Protein AF-A0A959NPG3-F1 (afdb_monomer_lite)

pLDDT: mean 85.74, std 15.05, range [49.91, 98.19]

Foldseek 3Di:
DVVVVVVVVVVVVVVVPPDPFPFDFDKAWDDDDQKIKIWTTDRVQKIWIAMDGDLDTDIWIFGWDDDPQKIATPDRCPPSVPPDDRMWGHDPRHTHD

Sequence (97 aa):
MKATKTIVILILLTSCTLKSGQTFKKSFQGWWAMTNWIFDFNKDGVYKRTSDGHYGNTVVKGNYIIKGDTIILLNGYENTDGTINKTYLLDKDSMLI

Radius of gyration: 19.13 Å; chains: 1; bounding box: 53×22×51 Å

Secondary structure (DSSP, 8-state):
-HHHHHHHHHHHHHHTSSSS-----EEEEEEETTEEEEEEE-TTSEEEEEEEETT---EEEEEEEEETTEEEE-SS-TTSTTSS-SEEEEETTEEE-

Structure (mmCIF, N/CA/C/O backbone):
data_AF-A0A959NPG3-F1
#
_entry.id   AF-A0A959NPG3-F1
#
loop_
_atom_site.group_PDB
_atom_site.id
_atom_site.type_symbol
_atom_site.label_atom_id
_atom_site.label_alt_id
_atom_site.label_comp_id
_atom_site.label_asym_id
_atom_site.label_entity_id
_atom_site.label_seq_id
_atom_site.pdbx_PDB_ins_code
_atom_site.Cartn_x
_atom_site.Cartn_y
_atom_site.Cartn_z
_atom_site.occupancy
_atom_site.B_iso_or_equiv
_atom_site.auth_seq_id
_atom_site.auth_comp_id
_atom_site.auth_asym_id
_atom_site.auth_atom_id
_atom_site.pdbx_PDB_model_num
ATOM 1 N N . MET A 1 1 ? -39.110 5.802 36.194 1.00 55.62 1 MET A N 1
ATOM 2 C CA . MET A 1 1 ? -38.541 6.790 35.240 1.00 55.62 1 MET A CA 1
ATOM 3 C C . MET A 1 1 ? -37.013 6.945 35.272 1.00 55.62 1 MET A C 1
ATOM 5 O O . MET A 1 1 ? -36.476 7.390 34.266 1.00 55.62 1 MET A O 1
ATOM 9 N N . LYS A 1 2 ? -36.283 6.608 36.354 1.00 55.69 2 LYS A N 1
ATOM 10 C CA . LYS A 1 2 ? -34.803 6.721 36.371 1.00 55.69 2 LYS A CA 1
ATOM 11 C C . LYS A 1 2 ? -34.096 5.627 35.550 1.00 55.69 2 LYS A C 1
ATOM 13 O O . LYS A 1 2 ? -33.235 5.953 34.745 1.00 55.69 2 LYS A O 1
ATOM 18 N N . ALA A 1 3 ? -34.532 4.370 35.668 1.00 56.81 3 ALA A N 1
ATOM 19 C CA . ALA A 1 3 ? -33.934 3.233 34.954 1.00 56.81 3 ALA A CA 1
ATOM 20 C C . ALA A 1 3 ? -34.012 3.354 33.419 1.00 56.81 3 ALA A C 1
ATOM 22 O O . ALA A 1 3 ? -33.065 3.018 32.717 1.00 56.81 3 ALA A O 1
ATOM 23 N N . THR A 1 4 ? -35.108 3.908 32.893 1.00 59.28 4 THR A N 1
ATOM 24 C CA . THR A 1 4 ? -35.324 4.068 31.447 1.00 59.28 4 THR A CA 1
ATOM 25 C C . THR A 1 4 ? -34.334 5.054 30.819 1.00 59.28 4 THR A C 1
ATOM 27 O O . THR A 1 4 ? -33.839 4.807 29.726 1.00 59.28 4 THR A O 1
ATOM 30 N N . LYS A 1 5 ? -33.978 6.140 31.527 1.00 59.53 5 LYS A N 1
ATOM 31 C CA . LYS A 1 5 ? -32.960 7.099 31.062 1.00 59.53 5 LYS A CA 1
ATOM 32 C C . LYS A 1 5 ? -31.558 6.482 31.053 1.00 59.53 5 LYS A C 1
ATOM 34 O O . LYS A 1 5 ? -30.803 6.718 30.118 1.00 59.53 5 LYS A O 1
ATOM 39 N N . THR A 1 6 ? -31.229 5.661 32.051 1.00 61.72 6 THR A N 1
ATOM 40 C CA . THR A 1 6 ? -29.927 4.979 32.144 1.00 61.72 6 THR A CA 1
ATOM 41 C C . THR A 1 6 ? -29.728 3.955 31.022 1.00 61.72 6 THR A C 1
ATOM 43 O O . THR A 1 6 ? -28.647 3.894 30.446 1.00 61.72 6 THR A O 1
ATOM 46 N N . ILE A 1 7 ? -30.772 3.202 30.658 1.00 68.94 7 ILE A N 1
ATOM 47 C CA . ILE A 1 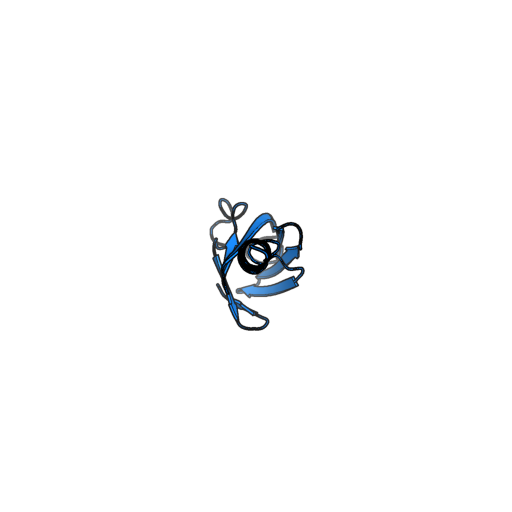7 ? -30.713 2.210 29.570 1.00 68.94 7 ILE A CA 1
ATOM 48 C C . ILE A 1 7 ? -30.505 2.889 28.207 1.00 68.94 7 ILE A C 1
ATOM 50 O O . ILE A 1 7 ? -29.681 2.437 27.417 1.00 68.94 7 ILE A O 1
ATOM 54 N N . VAL A 1 8 ? -31.187 4.010 27.946 1.00 71.50 8 VAL A N 1
ATOM 55 C CA . VAL A 1 8 ? -31.026 4.767 26.689 1.00 71.50 8 VAL A CA 1
ATOM 56 C C . VAL A 1 8 ? -29.612 5.341 26.555 1.00 71.50 8 VAL A C 1
ATOM 58 O O . VAL A 1 8 ? -29.027 5.279 25.478 1.00 71.50 8 VAL A O 1
ATOM 61 N N . ILE A 1 9 ? -29.032 5.843 27.650 1.00 67.25 9 ILE A N 1
ATOM 62 C CA . ILE A 1 9 ? -27.650 6.345 27.674 1.00 67.25 9 ILE A CA 1
ATOM 63 C C . ILE A 1 9 ? -26.656 5.214 27.373 1.00 67.25 9 ILE A C 1
ATOM 65 O O . ILE A 1 9 ? -25.755 5.404 26.559 1.00 67.25 9 ILE A O 1
ATOM 69 N N . LEU A 1 10 ? -26.850 4.026 27.956 1.00 63.34 10 LEU A N 1
ATOM 70 C CA . LEU A 1 10 ? -25.974 2.873 27.729 1.00 63.34 10 LEU A CA 1
ATOM 71 C C . LEU A 1 10 ? -25.980 2.421 26.257 1.00 63.34 10 LEU A C 1
ATOM 73 O O . LEU A 1 10 ? -24.915 2.182 25.695 1.00 63.34 10 LEU A O 1
ATOM 77 N N . ILE A 1 11 ? -27.158 2.392 25.619 1.00 67.12 11 ILE A N 1
ATOM 78 C CA . ILE A 1 11 ? -27.312 2.052 24.193 1.00 67.12 11 ILE A CA 1
ATOM 79 C C . ILE A 1 11 ? -26.601 3.086 23.301 1.00 67.12 11 ILE A C 1
ATOM 81 O O . ILE A 1 11 ? -25.889 2.712 22.365 1.00 67.12 11 ILE A O 1
ATOM 85 N N . LEU A 1 12 ? -26.722 4.379 23.622 1.00 62.03 12 LEU A N 1
ATOM 86 C CA . LEU A 1 12 ? -26.078 5.465 22.874 1.00 62.03 12 LEU A CA 1
ATOM 87 C C . LEU A 1 12 ? -24.539 5.422 22.987 1.00 62.03 12 LEU A C 1
ATOM 89 O O . LEU A 1 12 ? -23.831 5.615 21.998 1.00 62.03 12 LEU A O 1
ATOM 93 N N . LEU A 1 13 ? -24.013 5.113 24.178 1.00 61.03 13 LEU A N 1
ATOM 94 C CA . LEU A 1 13 ? -22.574 4.954 24.422 1.00 61.03 13 LEU A CA 1
ATOM 95 C C . LEU A 1 13 ? -21.994 3.736 23.691 1.00 61.03 13 LEU A C 1
ATOM 97 O O . LEU A 1 13 ? -20.902 3.838 23.134 1.00 61.03 13 LEU A O 1
ATOM 101 N N . THR A 1 14 ? -22.726 2.618 23.609 1.00 58.12 14 THR A N 1
ATOM 102 C CA . THR A 1 14 ? -22.287 1.441 22.836 1.00 58.12 14 THR A CA 1
ATOM 103 C C . THR A 1 14 ? -22.282 1.665 21.324 1.00 58.12 14 THR A C 1
ATOM 105 O O . THR A 1 14 ? -21.479 1.053 20.627 1.00 58.12 14 THR A O 1
ATOM 108 N N . SER A 1 15 ? -23.117 2.565 20.791 1.00 56.22 15 SER A N 1
ATOM 109 C CA . SER A 1 15 ? -23.073 2.909 19.362 1.00 56.22 15 SER A CA 1
ATOM 110 C C . SER A 1 15 ? -21.903 3.822 18.974 1.00 56.22 15 SER A C 1
ATOM 112 O O . SER A 1 15 ? -21.533 3.859 17.803 1.00 56.22 15 SER A O 1
ATOM 114 N N . CYS A 1 16 ? -21.289 4.522 19.935 1.00 51.41 16 CYS A N 1
ATOM 115 C CA . CYS A 1 16 ? -20.174 5.441 19.679 1.00 51.41 16 CYS A CA 1
ATOM 116 C C . CYS A 1 16 ? -18.786 4.775 19.670 1.00 51.41 16 CYS A C 1
ATOM 118 O O . CYS A 1 16 ? -17.811 5.433 19.315 1.00 51.41 16 CYS A O 1
ATOM 120 N N . THR A 1 17 ? -18.658 3.496 20.039 1.00 50.91 17 THR A N 1
ATOM 121 C CA . THR A 1 17 ? -17.347 2.814 20.099 1.00 50.91 17 THR A CA 1
ATOM 122 C C . THR A 1 17 ? -16.951 2.099 18.809 1.00 50.91 17 THR A C 1
ATOM 124 O O . THR A 1 17 ? -15.828 1.613 18.693 1.00 50.91 17 THR A O 1
ATOM 127 N N . LEU A 1 18 ? -17.826 2.056 17.805 1.00 52.19 18 LEU A N 1
ATOM 128 C CA . LEU A 1 18 ? -17.546 1.418 16.524 1.00 52.19 18 LEU A CA 1
ATOM 129 C C . LEU A 1 18 ? -17.453 2.502 15.449 1.00 52.19 18 LEU A C 1
ATOM 131 O O . LEU A 1 18 ? -18.428 3.209 15.225 1.00 52.19 18 LEU A O 1
ATOM 135 N N . LYS A 1 19 ? -16.312 2.558 14.745 1.00 49.91 19 LYS A N 1
ATOM 136 C CA . LYS A 1 19 ? -16.038 3.256 13.459 1.00 49.91 19 LYS A CA 1
ATOM 137 C C . LYS A 1 19 ? -15.030 4.410 13.461 1.00 49.91 19 LYS A C 1
ATOM 139 O O . LYS A 1 19 ? -14.753 4.938 12.388 1.00 49.91 19 LYS A O 1
ATOM 144 N N . SER A 1 20 ? -14.375 4.716 14.574 1.00 50.28 20 SER A N 1
ATOM 145 C CA . SER A 1 20 ? -13.226 5.633 14.554 1.00 50.28 20 SER A CA 1
ATOM 146 C C . SER A 1 20 ? -11.912 4.846 14.565 1.00 50.28 20 SER A C 1
ATOM 148 O O . SER A 1 20 ? -11.458 4.423 15.622 1.00 50.28 20 SER A O 1
ATOM 150 N N . GLY A 1 21 ? -11.294 4.652 13.392 1.00 56.47 21 GLY A N 1
ATOM 151 C CA . GLY A 1 21 ? -9.834 4.483 13.315 1.00 56.47 21 GLY A CA 1
ATOM 152 C C . GLY A 1 21 ? -9.244 3.098 13.023 1.00 56.47 21 GLY A C 1
ATOM 153 O O . GLY A 1 21 ? -8.215 2.771 13.607 1.00 56.47 21 GLY A O 1
ATOM 154 N N . GLN A 1 22 ? -9.784 2.296 12.097 1.00 76.25 22 GLN A N 1
ATOM 155 C CA . GLN A 1 22 ? -9.016 1.147 11.574 1.00 76.25 22 GLN A CA 1
ATOM 156 C C . GLN A 1 22 ? -8.014 1.609 10.504 1.00 76.25 22 GLN A C 1
ATOM 158 O O . GLN A 1 22 ? -8.114 1.271 9.332 1.00 76.25 22 GLN A O 1
ATOM 163 N N . THR A 1 23 ? -7.061 2.435 10.911 1.00 90.31 23 THR A N 1
ATOM 164 C CA . THR A 1 23 ? -5.872 2.803 10.133 1.00 90.31 23 THR A CA 1
ATOM 165 C C . THR A 1 23 ? -4.671 2.605 11.040 1.00 90.31 23 THR A C 1
ATOM 167 O O . THR A 1 23 ? -4.761 2.861 12.243 1.00 90.31 23 THR A O 1
ATOM 170 N N . PHE A 1 24 ? -3.532 2.196 10.497 1.00 93.06 24 PHE A N 1
ATOM 171 C CA . PHE A 1 24 ? -2.323 1.980 11.285 1.00 93.06 24 PHE A CA 1
ATOM 172 C C . PHE A 1 24 ? -1.125 2.687 10.666 1.00 93.06 24 PHE A C 1
ATOM 174 O O . PHE A 1 24 ? -1.132 3.073 9.501 1.00 93.06 24 PHE A O 1
ATOM 181 N N . LYS A 1 25 ? -0.070 2.842 11.470 1.00 95.50 25 LYS A N 1
ATOM 182 C CA . LYS A 1 25 ? 1.258 3.170 10.961 1.00 95.50 25 LYS A CA 1
ATOM 183 C C . LYS A 1 25 ? 2.093 1.895 10.951 1.00 95.50 25 LYS A C 1
ATOM 185 O O . LYS A 1 25 ? 2.467 1.426 12.022 1.00 95.50 25 LYS A O 1
ATOM 190 N N . LYS A 1 26 ? 2.336 1.329 9.771 1.00 95.25 26 LYS A N 1
ATOM 191 C CA . LYS A 1 26 ? 3.134 0.108 9.574 1.00 95.25 26 LYS A CA 1
ATOM 192 C C . LYS A 1 26 ? 3.700 0.124 8.162 1.00 95.25 26 LYS A C 1
ATOM 194 O O . LYS A 1 26 ? 3.043 0.620 7.247 1.00 95.25 26 LYS A O 1
ATOM 199 N N . SER A 1 27 ? 4.893 -0.429 8.013 1.00 96.50 27 SER A N 1
ATOM 200 C CA . SER A 1 27 ? 5.543 -0.600 6.721 1.00 96.50 27 SER A CA 1
ATOM 201 C C . SER A 1 27 ? 5.693 -2.086 6.437 1.00 96.50 27 SER A C 1
ATOM 203 O O . SER A 1 27 ? 6.075 -2.848 7.325 1.00 96.50 27 SER A O 1
ATOM 205 N N . PHE A 1 28 ? 5.400 -2.485 5.206 1.00 95.94 28 PHE A N 1
ATOM 206 C CA . PHE A 1 28 ? 5.656 -3.831 4.707 1.00 95.94 28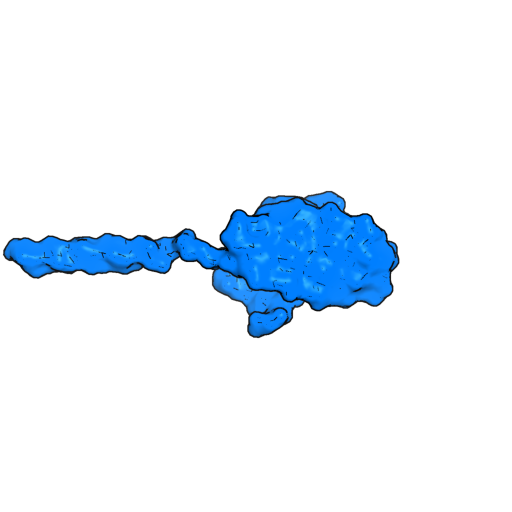 PHE A CA 1
ATOM 207 C C . PHE A 1 28 ? 6.707 -3.756 3.615 1.00 95.94 28 PHE A C 1
ATO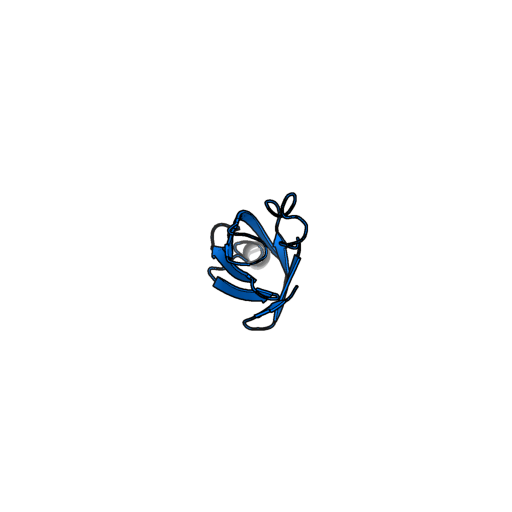M 209 O O . PHE A 1 28 ? 6.688 -2.842 2.793 1.00 95.94 28 PHE A O 1
ATOM 216 N N . GLN A 1 29 ? 7.615 -4.720 3.602 1.00 94.94 29 GLN A N 1
ATOM 217 C CA . GLN A 1 29 ? 8.618 -4.848 2.561 1.00 94.94 29 GLN A CA 1
ATOM 218 C C . GLN A 1 29 ? 8.469 -6.213 1.910 1.00 94.94 29 GLN A C 1
ATOM 220 O O . GLN A 1 29 ? 8.231 -7.209 2.593 1.00 94.94 29 GLN A O 1
ATOM 225 N N . GLY A 1 30 ? 8.639 -6.260 0.597 1.00 91.69 30 GLY A N 1
ATOM 226 C CA . GLY A 1 30 ? 8.635 -7.511 -0.130 1.00 91.69 30 GLY A CA 1
ATOM 227 C C . GLY A 1 30 ? 9.439 -7.428 -1.409 1.00 91.69 30 GLY A C 1
ATOM 228 O O . GLY A 1 30 ? 9.875 -6.362 -1.844 1.00 91.69 30 GLY A O 1
ATOM 229 N N . TRP A 1 31 ? 9.641 -8.600 -1.992 1.00 91.31 31 TRP A N 1
ATOM 230 C CA . TRP A 1 31 ? 10.458 -8.785 -3.176 1.00 91.31 31 TRP A CA 1
ATOM 231 C C . TRP A 1 31 ? 9.675 -9.596 -4.190 1.00 91.31 31 TRP A C 1
ATOM 233 O O . TRP A 1 31 ? 9.048 -10.597 -3.845 1.00 91.31 31 TRP A O 1
ATOM 243 N N . TRP A 1 32 ? 9.737 -9.180 -5.448 1.00 87.31 32 TRP A N 1
ATOM 244 C CA . TRP A 1 32 ? 9.305 -10.014 -6.558 1.00 87.31 32 TRP A CA 1
ATOM 245 C C . TRP A 1 32 ? 10.339 -9.939 -7.674 1.00 87.31 32 TRP A C 1
ATOM 247 O O . TRP A 1 32 ? 10.644 -8.860 -8.188 1.00 87.31 32 TRP A O 1
ATOM 257 N N . ALA A 1 33 ? 10.913 -11.097 -8.012 1.00 87.44 33 ALA A N 1
ATOM 258 C CA . ALA A 1 33 ? 12.089 -11.194 -8.871 1.00 87.44 33 ALA A CA 1
ATOM 259 C C . ALA A 1 33 ? 13.200 -10.233 -8.391 1.00 87.44 33 ALA A C 1
ATOM 261 O O . ALA A 1 33 ? 13.560 -10.244 -7.217 1.00 87.44 33 ALA A O 1
ATOM 262 N N . MET A 1 34 ? 13.721 -9.385 -9.281 1.00 92.44 34 MET A N 1
ATOM 263 C CA . MET A 1 34 ? 14.749 -8.380 -8.977 1.00 92.44 34 MET A CA 1
ATOM 264 C C . MET A 1 34 ? 14.160 -7.014 -8.586 1.00 92.44 34 MET A C 1
ATOM 266 O O . MET A 1 34 ? 14.781 -5.989 -8.843 1.00 92.44 34 MET A O 1
ATOM 270 N N . THR A 1 35 ? 12.940 -6.973 -8.042 1.00 92.56 35 THR A N 1
ATOM 271 C CA . THR A 1 35 ? 12.300 -5.727 -7.590 1.00 92.56 35 THR A CA 1
ATOM 272 C C . THR A 1 35 ? 11.993 -5.798 -6.102 1.00 92.56 35 THR A C 1
ATOM 274 O O . THR A 1 35 ? 11.227 -6.660 -5.668 1.00 92.56 35 THR A O 1
ATOM 277 N N . ASN A 1 36 ? 12.551 -4.864 -5.336 1.00 94.94 36 ASN A N 1
ATOM 278 C CA . ASN A 1 36 ? 12.174 -4.614 -3.949 1.00 94.94 36 ASN A CA 1
ATOM 279 C C . ASN A 1 36 ? 11.043 -3.592 -3.915 1.00 94.94 36 ASN A C 1
ATOM 281 O O . ASN A 1 36 ? 11.064 -2.614 -4.664 1.00 94.94 36 ASN A O 1
ATOM 285 N N . TRP A 1 37 ? 10.090 -3.761 -3.010 1.00 94.56 37 TRP A N 1
ATOM 286 C CA . TRP A 1 37 ? 9.093 -2.741 -2.736 1.00 94.56 37 TRP A CA 1
ATOM 287 C C . TRP A 1 37 ? 8.902 -2.531 -1.240 1.00 94.56 37 TRP A C 1
ATOM 289 O O . TRP A 1 37 ? 9.008 -3.455 -0.439 1.00 94.56 37 TRP A O 1
ATOM 299 N N . ILE A 1 38 ? 8.605 -1.285 -0.880 1.00 96.56 38 ILE A N 1
ATOM 300 C CA . ILE A 1 38 ? 8.255 -0.853 0.471 1.00 96.56 38 ILE A CA 1
ATOM 301 C C . ILE A 1 38 ? 6.884 -0.197 0.402 1.00 96.56 38 ILE A C 1
ATOM 303 O O . ILE A 1 38 ? 6.628 0.641 -0.466 1.00 96.56 38 ILE A O 1
ATOM 307 N N . PHE A 1 39 ? 6.014 -0.579 1.323 1.00 96.62 39 PHE A N 1
ATOM 308 C CA . PHE A 1 39 ? 4.633 -0.144 1.390 1.00 96.62 39 PHE A CA 1
ATOM 309 C C . PHE A 1 39 ? 4.358 0.450 2.766 1.00 96.62 39 PHE A C 1
ATOM 311 O O . PHE A 1 39 ? 4.206 -0.266 3.754 1.00 96.62 39 PHE A O 1
ATOM 318 N N . ASP A 1 40 ? 4.345 1.776 2.821 1.00 97.94 40 ASP A N 1
ATOM 319 C CA . ASP A 1 40 ? 4.133 2.554 4.032 1.00 97.94 40 ASP A CA 1
ATOM 320 C C . ASP A 1 40 ? 2.651 2.894 4.172 1.00 97.94 40 ASP A C 1
ATOM 322 O O . ASP A 1 40 ? 2.095 3.578 3.312 1.00 97.94 40 ASP A O 1
ATOM 326 N N . PHE A 1 41 ? 2.031 2.492 5.277 1.00 97.06 41 PHE A N 1
ATOM 327 C CA . PHE A 1 41 ? 0.687 2.913 5.668 1.00 97.06 41 PHE A CA 1
ATOM 328 C C . PHE A 1 41 ? 0.766 3.892 6.837 1.00 97.06 41 PHE A C 1
ATOM 330 O O . PHE A 1 41 ? 1.587 3.721 7.743 1.00 97.06 41 PHE A O 1
ATOM 337 N N . ASN A 1 42 ? -0.094 4.910 6.832 1.00 96.62 42 ASN A N 1
ATOM 338 C CA . ASN A 1 42 ? -0.155 5.939 7.867 1.00 96.62 42 ASN A CA 1
ATOM 339 C C . ASN A 1 42 ? -1.528 5.989 8.555 1.00 96.62 42 ASN A C 1
ATOM 341 O O . ASN A 1 42 ? -2.543 5.535 8.023 1.00 96.62 42 ASN A O 1
ATOM 345 N N . LYS A 1 43 ? -1.559 6.575 9.761 1.00 95.06 43 LYS A N 1
ATOM 346 C CA . LYS A 1 43 ? -2.778 6.725 10.582 1.00 95.06 43 LYS A CA 1
ATOM 347 C C . LYS A 1 43 ? -3.805 7.710 10.006 1.00 95.06 43 LYS A C 1
ATOM 349 O O . LYS A 1 43 ? -4.914 7.776 10.512 1.00 95.06 43 LYS A O 1
ATOM 354 N N . ASP A 1 44 ? -3.441 8.488 8.996 1.00 94.88 44 ASP A N 1
ATOM 355 C CA . ASP A 1 44 ? -4.334 9.406 8.280 1.00 94.88 44 ASP A CA 1
ATOM 356 C C . ASP A 1 44 ? -5.066 8.728 7.106 1.00 94.88 44 ASP A C 1
ATOM 358 O O . ASP A 1 44 ? -5.823 9.382 6.395 1.00 94.88 44 ASP A O 1
ATOM 362 N N . GLY A 1 45 ? -4.864 7.420 6.903 1.00 95.75 45 GLY A N 1
ATOM 363 C CA . GLY A 1 45 ? -5.488 6.676 5.809 1.00 95.75 45 GLY A CA 1
ATOM 364 C C . GLY A 1 45 ? -4.764 6.824 4.471 1.00 95.75 45 GLY A C 1
ATOM 365 O O . GLY A 1 45 ? -5.305 6.410 3.448 1.00 95.75 45 GLY A O 1
ATOM 366 N N . VAL A 1 46 ? -3.544 7.371 4.461 1.00 97.38 46 VAL A N 1
ATOM 367 C CA . VAL A 1 46 ? -2.702 7.479 3.263 1.00 97.38 46 VAL A CA 1
ATOM 368 C C . VAL A 1 46 ? -1.667 6.356 3.238 1.00 97.38 46 VAL A C 1
ATOM 370 O O . VAL A 1 46 ? -1.037 6.047 4.255 1.00 97.38 46 VAL A O 1
ATOM 373 N N . TYR A 1 47 ? -1.453 5.772 2.061 1.00 97.88 47 TYR A N 1
ATOM 374 C CA . TYR A 1 47 ? -0.356 4.846 1.800 1.00 97.88 47 TYR A CA 1
ATOM 375 C C . TYR A 1 47 ? 0.636 5.413 0.777 1.00 97.88 47 TYR A C 1
ATOM 377 O O . TYR A 1 47 ? 0.310 6.283 -0.039 1.00 97.88 47 TYR A O 1
ATOM 385 N N . LYS A 1 48 ? 1.862 4.892 0.804 1.00 98.19 48 LYS A N 1
ATOM 386 C CA . LYS A 1 48 ? 2.897 5.150 -0.198 1.00 98.19 48 LYS A CA 1
ATOM 387 C C . LYS A 1 48 ? 3.637 3.856 -0.522 1.00 98.19 48 LYS A C 1
ATOM 389 O O . LYS A 1 48 ? 4.137 3.186 0.376 1.00 98.19 48 LYS A O 1
ATOM 394 N N . ARG A 1 49 ? 3.749 3.546 -1.809 1.00 96.38 49 ARG A N 1
ATOM 395 C CA . ARG A 1 49 ? 4.559 2.458 -2.358 1.00 96.38 49 ARG A CA 1
ATOM 396 C C . ARG A 1 49 ? 5.801 3.021 -3.002 1.00 96.38 49 ARG A C 1
ATOM 398 O O . ARG A 1 49 ? 5.680 3.854 -3.893 1.00 96.38 49 ARG A O 1
ATOM 405 N N . THR A 1 50 ? 6.956 2.506 -2.624 1.00 97.06 50 THR A N 1
ATOM 406 C CA . THR A 1 50 ? 8.198 2.711 -3.369 1.00 97.06 50 THR A CA 1
ATOM 407 C C . THR A 1 50 ? 8.646 1.369 -3.927 1.00 97.06 50 THR A C 1
ATOM 409 O O . THR A 1 50 ? 8.651 0.391 -3.183 1.00 97.06 50 THR A O 1
ATOM 412 N N . SER A 1 51 ? 9.008 1.302 -5.207 1.00 95.19 51 SER A N 1
ATOM 413 C CA . SER A 1 51 ? 9.753 0.168 -5.768 1.00 95.19 51 SER A CA 1
ATOM 414 C C . SER A 1 51 ? 11.102 0.590 -6.291 1.00 95.19 51 SER A C 1
ATOM 416 O O . SER A 1 51 ? 11.266 1.732 -6.713 1.00 95.19 51 SER A O 1
ATOM 418 N N . ASP A 1 52 ? 12.023 -0.362 -6.302 1.00 95.56 52 ASP A N 1
ATOM 419 C CA . ASP A 1 52 ? 13.313 -0.249 -6.962 1.00 95.56 52 ASP A CA 1
ATOM 420 C C . ASP A 1 52 ? 13.665 -1.587 -7.627 1.00 95.56 52 ASP A C 1
ATOM 422 O O . ASP A 1 52 ? 13.427 -2.648 -7.036 1.00 95.56 52 ASP A O 1
ATOM 426 N N . GLY A 1 53 ? 14.177 -1.541 -8.861 1.00 93.81 53 GLY A N 1
ATOM 427 C CA . GLY A 1 53 ? 14.651 -2.722 -9.589 1.00 93.81 53 GLY A CA 1
ATOM 428 C C . GLY A 1 53 ? 14.016 -2.939 -10.965 1.00 93.81 53 GLY A C 1
ATOM 429 O O . GLY A 1 53 ? 13.717 -1.991 -11.688 1.00 93.81 53 GLY A O 1
ATOM 430 N N . HIS A 1 54 ? 13.846 -4.207 -11.357 1.00 88.88 54 HIS A N 1
ATOM 431 C CA . HIS A 1 54 ? 13.460 -4.599 -12.725 1.00 88.88 54 HIS A CA 1
ATOM 432 C C . HIS A 1 54 ? 12.130 -3.994 -13.211 1.00 88.88 54 HIS A C 1
ATOM 434 O O . HIS A 1 54 ? 12.036 -3.590 -14.365 1.00 88.88 54 HIS A O 1
ATOM 440 N N . TYR A 1 55 ? 11.130 -3.878 -12.332 1.00 81.56 55 TYR A N 1
ATOM 441 C CA . TYR A 1 55 ? 9.845 -3.227 -12.635 1.00 81.56 55 TYR A CA 1
ATOM 442 C C . TYR A 1 55 ? 9.879 -1.694 -12.474 1.00 81.56 55 TYR A C 1
ATOM 444 O O . TYR A 1 55 ? 8.837 -1.043 -12.432 1.00 81.56 55 TYR A O 1
ATOM 452 N N . GLY A 1 56 ? 11.074 -1.109 -12.390 1.00 80.06 56 GLY A N 1
ATOM 453 C CA . GLY A 1 56 ? 11.297 0.328 -12.360 1.00 80.06 56 GLY A CA 1
ATOM 454 C C . GLY A 1 56 ? 11.232 0.963 -10.971 1.00 80.06 56 GLY A C 1
ATOM 455 O O . GLY A 1 56 ? 10.726 0.403 -9.989 1.00 80.06 56 GLY A O 1
ATOM 456 N N . ASN A 1 57 ? 11.741 2.193 -10.924 1.00 92.56 57 ASN A N 1
ATOM 457 C CA . ASN A 1 57 ? 11.839 3.005 -9.718 1.00 92.56 57 ASN A CA 1
ATOM 458 C C . ASN A 1 57 ? 10.600 3.889 -9.607 1.00 92.56 57 ASN A C 1
ATOM 460 O O . ASN A 1 57 ? 10.567 5.005 -10.127 1.00 92.56 57 ASN A O 1
ATOM 464 N N . THR A 1 58 ? 9.551 3.359 -8.981 1.00 93.88 58 THR A N 1
ATOM 465 C CA . THR A 1 58 ? 8.243 4.022 -8.923 1.00 93.88 58 THR A CA 1
ATOM 466 C C . THR A 1 58 ? 7.914 4.476 -7.512 1.00 93.88 58 THR A C 1
ATOM 468 O O . THR A 1 58 ? 8.267 3.821 -6.529 1.00 93.88 58 THR A O 1
ATOM 471 N N . VAL A 1 59 ? 7.198 5.598 -7.414 1.00 96.38 59 VAL A N 1
ATOM 472 C CA . VAL A 1 59 ? 6.580 6.062 -6.172 1.00 96.38 59 VAL A CA 1
ATOM 473 C C . VAL A 1 59 ? 5.098 6.279 -6.432 1.00 96.38 59 VAL A C 1
ATOM 475 O O . VAL A 1 59 ? 4.720 7.165 -7.192 1.00 96.38 59 VAL A O 1
ATOM 478 N N . VAL A 1 60 ? 4.262 5.485 -5.772 1.00 96.81 60 VAL A N 1
ATOM 479 C CA . VAL A 1 60 ? 2.802 5.562 -5.870 1.00 96.81 60 VAL A CA 1
ATOM 480 C C . VAL A 1 60 ? 2.233 5.955 -4.516 1.00 96.81 60 VAL A C 1
ATOM 482 O O . VAL A 1 60 ? 2.722 5.511 -3.479 1.00 96.81 60 VAL A O 1
ATOM 485 N N . LYS A 1 61 ? 1.209 6.806 -4.506 1.00 98.06 61 LYS A N 1
ATOM 486 C CA . LYS A 1 61 ? 0.509 7.234 -3.293 1.00 98.06 61 LYS A CA 1
ATOM 487 C C . LYS A 1 61 ? -0.988 7.129 -3.505 1.00 98.06 61 LYS A C 1
ATOM 489 O O . LYS A 1 61 ? -1.471 7.344 -4.613 1.00 98.06 61 LYS A O 1
ATOM 494 N N . GLY A 1 62 ? -1.706 6.876 -2.424 1.00 97.88 62 GLY A N 1
ATOM 495 C CA . GLY A 1 62 ? -3.155 6.871 -2.446 1.00 97.88 62 GLY A CA 1
ATOM 496 C C . GLY A 1 62 ? -3.744 6.732 -1.055 1.00 97.88 62 GLY A C 1
ATOM 497 O O . GLY A 1 62 ? -3.036 6.789 -0.051 1.00 97.88 62 GLY A O 1
ATOM 498 N N . ASN A 1 63 ? -5.052 6.535 -1.008 1.00 97.69 63 ASN A N 1
ATOM 499 C CA . 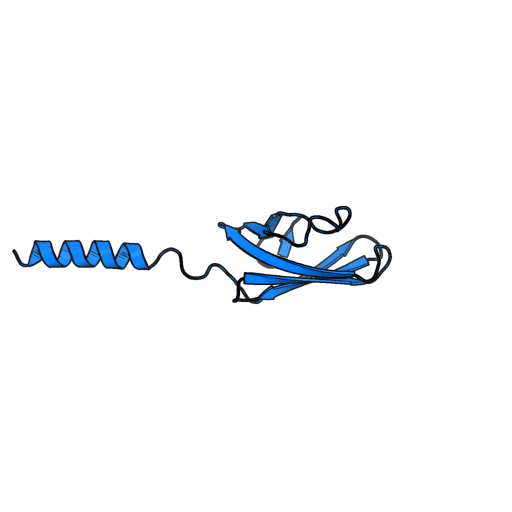ASN A 1 63 ? -5.805 6.347 0.221 1.00 97.69 63 ASN A CA 1
ATOM 500 C C . ASN A 1 63 ? -6.170 4.875 0.404 1.00 97.69 63 ASN A C 1
ATOM 502 O O . ASN A 1 63 ? -6.337 4.144 -0.576 1.00 97.69 63 ASN A O 1
ATOM 506 N N . TYR A 1 64 ? -6.344 4.449 1.650 1.00 97.12 64 TYR A N 1
ATOM 507 C CA . TYR A 1 64 ? -6.756 3.093 1.985 1.00 97.12 64 TYR A CA 1
ATOM 508 C C . TYR A 1 64 ? -7.760 3.070 3.138 1.00 97.12 64 TYR A C 1
ATOM 510 O O . TYR A 1 64 ? -7.897 4.022 3.906 1.00 97.12 64 TYR A O 1
ATOM 518 N N . ILE A 1 65 ? -8.447 1.939 3.264 1.00 95.75 65 ILE A N 1
ATOM 519 C CA . ILE A 1 65 ? -9.248 1.577 4.434 1.00 95.75 65 ILE A CA 1
ATOM 520 C C . ILE A 1 65 ? -8.923 0.147 4.854 1.00 95.75 65 ILE A C 1
ATOM 522 O O . ILE A 1 65 ? -8.424 -0.642 4.050 1.00 95.75 65 ILE A O 1
ATOM 526 N N . ILE A 1 66 ? -9.257 -0.201 6.093 1.00 94.38 66 ILE A N 1
ATOM 527 C CA . ILE A 1 66 ? -9.197 -1.576 6.591 1.00 94.38 66 ILE A CA 1
ATOM 528 C C . ILE A 1 66 ? -10.619 -2.076 6.823 1.00 94.38 66 ILE A C 1
ATOM 530 O O . ILE A 1 66 ? -11.467 -1.360 7.364 1.00 94.38 66 ILE A O 1
ATOM 534 N N . LYS A 1 67 ? -10.881 -3.310 6.395 1.00 93.06 67 LYS A N 1
ATOM 535 C CA . LYS A 1 67 ? -12.099 -4.054 6.709 1.00 93.06 67 LYS A CA 1
ATOM 536 C C . LYS A 1 67 ? -11.703 -5.426 7.240 1.00 93.06 67 LYS A C 1
ATOM 538 O O . LYS A 1 67 ? -11.365 -6.311 6.462 1.00 93.06 67 LYS A O 1
ATOM 543 N N . GLY A 1 68 ? -11.750 -5.590 8.562 1.00 90.75 68 GLY A N 1
ATOM 544 C CA . GLY A 1 68 ? -11.310 -6.827 9.208 1.00 90.75 68 GLY A CA 1
ATOM 545 C C . GLY A 1 68 ? -9.799 -7.005 9.071 1.00 90.75 68 GLY A C 1
ATOM 546 O O . GLY A 1 68 ? -9.038 -6.149 9.512 1.00 90.75 68 GLY A O 1
ATOM 547 N N . ASP A 1 69 ? -9.387 -8.098 8.443 1.00 92.94 69 ASP A N 1
ATOM 548 C CA . ASP A 1 69 ? -7.998 -8.423 8.105 1.00 92.94 69 ASP A CA 1
ATOM 549 C C . ASP A 1 69 ? -7.580 -7.910 6.717 1.00 92.94 69 ASP A C 1
ATOM 551 O O . ASP A 1 69 ? -6.452 -8.125 6.294 1.00 92.94 69 ASP A O 1
ATOM 555 N N . THR A 1 70 ? -8.454 -7.213 5.992 1.00 94.81 70 THR A N 1
ATOM 556 C CA . THR A 1 70 ? -8.182 -6.809 4.610 1.00 94.81 70 THR A CA 1
ATOM 557 C C . THR A 1 70 ? -7.908 -5.311 4.501 1.00 94.81 70 THR A C 1
ATOM 559 O O . THR A 1 70 ? -8.728 -4.479 4.899 1.00 94.81 70 THR A O 1
ATOM 562 N N . ILE A 1 71 ? -6.777 -4.953 3.894 1.00 96.25 71 ILE A N 1
ATOM 563 C CA . ILE A 1 71 ? -6.475 -3.602 3.412 1.00 96.25 71 ILE A CA 1
ATOM 564 C C . ILE A 1 71 ? -7.111 -3.434 2.032 1.00 96.25 71 ILE A C 1
ATOM 566 O O . ILE A 1 71 ? -6.935 -4.275 1.152 1.00 96.25 71 ILE A O 1
ATOM 570 N N . ILE A 1 72 ? -7.814 -2.324 1.819 1.00 96.69 72 ILE A N 1
ATOM 571 C CA . ILE A 1 72 ? -8.404 -1.967 0.527 1.00 96.69 72 ILE A CA 1
ATOM 572 C C . ILE A 1 72 ? -7.865 -0.603 0.110 1.00 96.69 72 ILE A C 1
ATOM 574 O O . ILE A 1 72 ? -8.145 0.404 0.764 1.00 96.69 72 ILE A O 1
ATOM 578 N N . LEU A 1 73 ? -7.124 -0.567 -0.995 1.00 97.31 73 LEU A N 1
ATOM 579 C CA . LEU A 1 73 ? -6.690 0.667 -1.634 1.00 97.31 73 LEU A CA 1
ATOM 580 C C . LEU A 1 73 ? -7.871 1.295 -2.372 1.00 97.31 73 LEU A C 1
ATOM 582 O O . LEU A 1 73 ? -8.596 0.638 -3.124 1.00 97.31 73 LEU A O 1
ATOM 586 N N . LEU A 1 74 ? -8.076 2.586 -2.143 1.00 97.50 74 LEU A N 1
ATOM 587 C CA . LEU A 1 74 ? -9.163 3.343 -2.753 1.00 97.50 74 LEU A CA 1
ATOM 588 C C . LEU A 1 74 ? -8.754 3.948 -4.094 1.00 97.50 74 LEU A C 1
ATOM 590 O O . LEU A 1 74 ? -9.597 4.048 -4.979 1.00 97.50 74 LEU A O 1
ATOM 594 N N . ASN A 1 75 ? -7.482 4.330 -4.230 1.00 97.75 75 ASN A N 1
ATOM 595 C CA . ASN A 1 75 ? -6.905 4.911 -5.440 1.00 97.75 75 ASN A CA 1
ATOM 596 C C . ASN A 1 75 ? -5.377 4.722 -5.496 1.00 97.75 75 ASN A C 1
ATOM 598 O O . ASN A 1 75 ? -4.769 4.216 -4.548 1.00 97.75 75 ASN A O 1
ATOM 60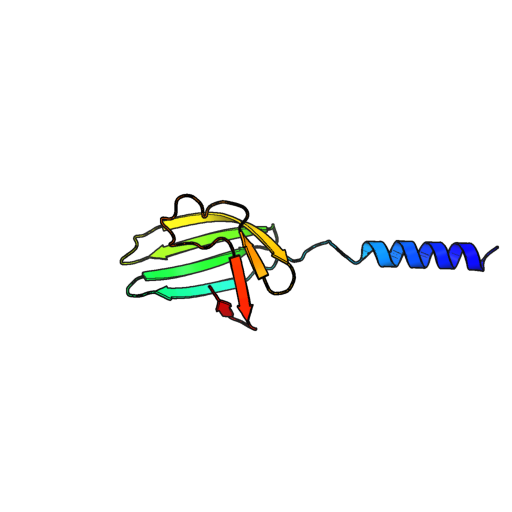2 N N . GLY A 1 76 ? -4.765 5.121 -6.609 1.00 96.50 76 GLY A N 1
ATOM 603 C CA . GLY A 1 76 ? -3.322 5.099 -6.866 1.00 96.50 76 GLY A CA 1
ATOM 604 C C . GLY A 1 76 ? -2.834 3.816 -7.544 1.00 96.50 76 GLY A C 1
ATOM 605 O O . GLY A 1 76 ? -1.765 3.819 -8.145 1.00 96.50 76 GLY A O 1
ATOM 606 N N . TYR A 1 77 ? -3.613 2.734 -7.504 1.00 95.50 77 TYR A N 1
ATOM 607 C CA . TYR A 1 77 ? -3.244 1.439 -8.086 1.00 95.50 77 TYR A CA 1
ATOM 608 C C . TYR A 1 77 ? -3.598 1.309 -9.578 1.00 95.50 77 TYR A C 1
ATOM 610 O O . TYR A 1 77 ? -3.125 0.385 -10.234 1.00 95.50 77 TYR A O 1
ATOM 618 N N . GLU A 1 78 ? -4.406 2.217 -10.132 1.00 95.25 78 GLU A N 1
ATOM 619 C CA . GLU A 1 78 ? -5.040 2.072 -11.449 1.00 95.25 78 GLU A CA 1
ATOM 620 C C . GLU A 1 78 ? -4.040 2.030 -12.613 1.00 95.25 78 GLU A C 1
ATOM 622 O O . GLU A 1 78 ? -4.219 1.253 -13.544 1.00 95.25 78 GLU A O 1
ATOM 627 N N . ASN A 1 79 ? -2.970 2.827 -12.543 1.00 90.69 79 ASN A N 1
ATOM 628 C CA . ASN A 1 79 ? -1.982 2.987 -13.619 1.00 90.69 79 ASN A CA 1
ATOM 629 C C . ASN A 1 79 ? -0.623 2.390 -13.228 1.00 90.69 79 ASN A C 1
ATOM 631 O O . ASN A 1 79 ? 0.418 3.020 -13.399 1.00 90.69 79 ASN A O 1
ATOM 635 N N . THR A 1 80 ? -0.645 1.212 -12.603 1.00 91.94 80 THR A N 1
ATOM 636 C CA . THR A 1 80 ? 0.560 0.551 -12.069 1.00 91.94 80 THR A CA 1
ATOM 637 C C . THR A 1 80 ? 0.924 -0.726 -12.815 1.00 91.94 80 THR A C 1
ATOM 639 O O . THR A 1 80 ? 1.774 -1.481 -12.342 1.00 91.94 80 THR A O 1
ATOM 642 N N . ASP A 1 81 ? 0.254 -0.998 -13.938 1.00 89.44 81 ASP A N 1
ATOM 643 C CA . ASP A 1 81 ? 0.450 -2.186 -14.778 1.00 89.44 81 ASP A CA 1
ATOM 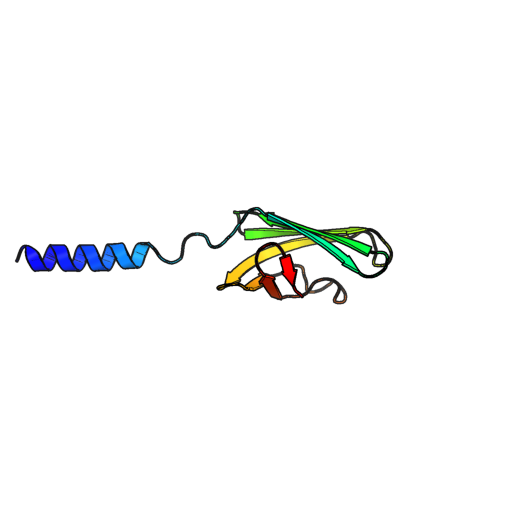644 C C . ASP A 1 81 ? 0.405 -3.507 -13.986 1.00 89.44 81 ASP A C 1
ATOM 646 O O . ASP A 1 81 ? 1.122 -4.463 -14.268 1.00 89.44 81 ASP A O 1
ATOM 650 N N . GLY A 1 82 ? -0.431 -3.551 -12.942 1.00 87.81 82 GLY A N 1
ATOM 651 C CA . GLY A 1 82 ? -0.600 -4.721 -12.076 1.00 87.81 82 GLY A CA 1
ATOM 652 C C . GLY A 1 82 ? 0.487 -4.903 -11.013 1.00 87.81 82 GLY A C 1
ATOM 653 O O . GLY A 1 82 ? 0.455 -5.882 -10.273 1.00 87.81 82 GLY A O 1
ATOM 654 N N . THR A 1 83 ? 1.432 -3.967 -10.879 1.00 89.44 83 THR A N 1
ATOM 655 C CA . THR A 1 83 ? 2.454 -4.027 -9.817 1.00 89.44 83 THR A CA 1
ATOM 656 C C . THR A 1 83 ? 1.902 -3.689 -8.428 1.00 89.44 83 THR A C 1
ATOM 658 O O . THR A 1 83 ? 2.551 -3.986 -7.421 1.00 89.44 83 THR A O 1
ATOM 661 N N . ILE A 1 84 ? 0.712 -3.080 -8.361 1.00 93.94 84 ILE A N 1
ATOM 662 C CA . ILE A 1 84 ? -0.021 -2.785 -7.129 1.00 93.94 84 ILE A CA 1
ATOM 663 C C . ILE A 1 84 ? -1.445 -3.335 -7.252 1.00 93.94 84 ILE A C 1
ATOM 665 O O . ILE A 1 84 ? -2.170 -3.021 -8.193 1.00 93.94 84 ILE A O 1
ATOM 669 N N . ASN A 1 85 ? -1.857 -4.134 -6.270 1.00 95.06 85 ASN A N 1
ATOM 670 C CA . ASN A 1 85 ? -3.193 -4.711 -6.182 1.00 95.06 85 ASN A CA 1
ATOM 671 C C . ASN A 1 85 ? -4.134 -3.791 -5.408 1.00 95.06 85 ASN A C 1
ATOM 673 O O . ASN A 1 85 ? -3.721 -2.994 -4.572 1.00 95.06 85 ASN A O 1
ATOM 677 N N . LYS A 1 86 ? -5.435 -3.924 -5.654 1.00 97.00 86 LYS A N 1
ATOM 678 C CA . LYS A 1 86 ? -6.450 -3.157 -4.923 1.00 97.00 86 LYS A CA 1
ATOM 679 C C . LYS A 1 86 ? -6.611 -3.619 -3.472 1.00 97.00 86 LYS A C 1
ATOM 681 O O . LYS A 1 86 ? -6.991 -2.826 -2.615 1.00 97.00 86 LYS A O 1
ATOM 686 N N . THR A 1 87 ? -6.388 -4.898 -3.200 1.00 96.56 87 THR A N 1
ATOM 687 C CA . THR A 1 87 ? -6.688 -5.534 -1.914 1.00 96.56 87 THR A CA 1
ATOM 688 C C . THR A 1 87 ? -5.508 -6.346 -1.428 1.00 96.56 87 THR A C 1
ATOM 690 O O . THR A 1 87 ? -4.829 -6.964 -2.241 1.00 96.56 87 THR A O 1
ATOM 693 N N . TYR A 1 88 ? -5.312 -6.366 -0.112 1.00 96.06 88 TYR A N 1
ATOM 694 C CA . TYR A 1 88 ? -4.264 -7.145 0.534 1.00 96.06 88 TYR A CA 1
ATOM 695 C C . TYR A 1 88 ? -4.765 -7.730 1.847 1.00 96.06 88 TYR A C 1
ATOM 697 O O . TYR A 1 88 ? -5.412 -7.028 2.627 1.00 96.06 88 TYR A O 1
ATOM 705 N N . LEU A 1 89 ? -4.433 -8.989 2.110 1.00 95.44 89 LEU A N 1
ATOM 706 C CA . LEU A 1 89 ? -4.771 -9.664 3.358 1.00 95.44 89 LEU A CA 1
ATOM 707 C C . LEU A 1 89 ? -3.648 -9.471 4.385 1.00 95.44 89 LEU A C 1
ATOM 709 O O . LEU A 1 89 ? -2.469 -9.623 4.071 1.00 95.44 89 LEU A O 1
ATOM 713 N N . LEU A 1 90 ? -4.005 -9.150 5.621 1.00 93.12 90 LEU A N 1
ATOM 714 C CA . LEU A 1 90 ? -3.092 -9.105 6.755 1.00 93.12 90 LEU A CA 1
ATOM 715 C C . LEU A 1 90 ? -3.040 -10.480 7.414 1.00 93.12 90 LEU A C 1
ATOM 717 O O . LEU A 1 90 ? -4.024 -10.924 7.998 1.00 93.12 90 LEU A O 1
ATOM 721 N N . ASP A 1 91 ? -1.870 -11.115 7.386 1.00 90.06 91 ASP A N 1
ATOM 722 C CA . ASP A 1 91 ? -1.587 -12.304 8.192 1.00 90.06 91 ASP A CA 1
ATOM 723 C C . ASP A 1 91 ? -0.519 -11.973 9.233 1.00 90.06 91 ASP A C 1
ATOM 725 O O . ASP A 1 91 ? 0.670 -11.874 8.919 1.00 90.06 91 ASP A O 1
ATOM 729 N N . LYS A 1 92 ? -0.955 -11.787 10.484 1.00 84.44 92 LYS A N 1
ATOM 730 C CA . LYS A 1 92 ? -0.119 -11.394 11.632 1.00 84.44 92 LYS A CA 1
ATOM 731 C C . LYS A 1 92 ? 0.712 -10.137 11.334 1.00 84.44 92 LYS A C 1
ATOM 733 O O . LYS A 1 92 ? 0.237 -9.011 11.488 1.00 84.44 92 LYS A O 1
ATOM 738 N N . ASP A 1 93 ? 1.950 -10.338 10.892 1.00 81.44 93 ASP A N 1
ATOM 739 C CA . ASP A 1 93 ? 2.919 -9.291 10.592 1.00 81.44 93 ASP A CA 1
ATOM 740 C C . ASP A 1 93 ? 3.237 -9.119 9.110 1.00 81.44 93 ASP A C 1
ATOM 742 O O . ASP A 1 93 ? 3.975 -8.203 8.750 1.00 81.44 93 ASP A O 1
ATOM 746 N N . SER A 1 94 ? 2.621 -9.932 8.258 1.00 87.38 94 SER A N 1
ATOM 747 C CA . SER A 1 94 ? 2.817 -9.921 6.815 1.00 87.38 94 SER A CA 1
ATOM 748 C C . SER A 1 94 ? 1.595 -9.373 6.091 1.00 87.38 94 SER A C 1
ATOM 750 O O . SER A 1 94 ? 0.460 -9.471 6.560 1.00 87.38 94 SER A O 1
ATOM 752 N N . MET A 1 95 ? 1.848 -8.806 4.916 1.00 89.00 95 MET A N 1
ATOM 753 C CA . MET A 1 95 ? 0.819 -8.426 3.962 1.00 89.00 95 MET A CA 1
ATOM 754 C C . MET A 1 95 ? 0.900 -9.380 2.773 1.00 89.00 95 MET A C 1
ATOM 756 O O . MET A 1 95 ? 1.960 -9.520 2.161 1.00 89.00 95 MET A O 1
ATOM 760 N N . LEU A 1 96 ? -0.213 -10.032 2.469 1.00 85.00 96 LEU A N 1
ATOM 761 C CA . LEU A 1 96 ? -0.350 -11.011 1.403 1.00 85.00 96 LEU A CA 1
ATOM 762 C C . LEU A 1 96 ? -1.136 -10.397 0.242 1.00 85.00 96 LEU A C 1
ATOM 764 O O . LEU A 1 96 ? -2.063 -9.609 0.455 1.00 85.00 96 LEU A O 1
ATOM 768 N N . ILE A 1 97 ? -0.709 -10.741 -0.972 1.00 80.81 97 ILE A N 1
ATOM 769 C CA . ILE A 1 97 ? -1.343 -10.356 -2.239 1.00 80.81 97 ILE A CA 1
ATOM 770 C C . ILE A 1 97 ? -2.533 -11.270 -2.517 1.00 80.81 97 ILE A C 1
ATOM 772 O O . ILE A 1 97 ? -2.366 -12.497 -2.341 1.00 80.81 97 ILE A O 1
#